Protein AF-A0A2V5W0T4-F1 (afdb_monomer)

Nearest PDB structures (foldseek):
  2oh1-assembly3_C  TM=8.703E-01  e=2.469E-02  Listeria monocytogenes serotype 4b str. F2365
  3f8k-assembly1_A  TM=8.107E-01  e=1.005E-01  Saccharolobus solfataricus P2
  4gbe-assembly1_E  TM=5.554E-01  e=5.340E-01  Escherichia coli K-12
  2g1p-assembly1_B  TM=5.579E-01  e=1.042E+00  Escherichia coli

Solvent-accessible surface area (backbone atoms only — not comparable to full-atom values): 3310 Å² total; per-residue (Å²): 108,71,70,57,57,53,50,55,51,50,53,51,25,46,78,69,76,40,68,50,77,48,80,42,50,74,86,43,79,60,52,63,55,42,45,77,72,58,33,40,80,77,46,80,68,80,59,36,32,35,28,38,32,65,68,132

Structure (mmCIF, N/CA/C/O backbone):
data_AF-A0A2V5W0T4-F1
#
_entry.id   AF-A0A2V5W0T4-F1
#
loop_
_atom_site.group_PDB
_atom_site.id
_atom_site.type_symbol
_atom_site.label_atom_id
_atom_site.label_alt_id
_atom_site.label_comp_id
_atom_site.label_asym_id
_atom_site.label_entity_id
_atom_site.label_seq_id
_atom_site.pdbx_PDB_ins_code
_atom_site.Cartn_x
_atom_site.Cartn_y
_atom_site.Cartn_z
_atom_site.occupancy
_atom_site.B_iso_or_equiv
_atom_site.auth_se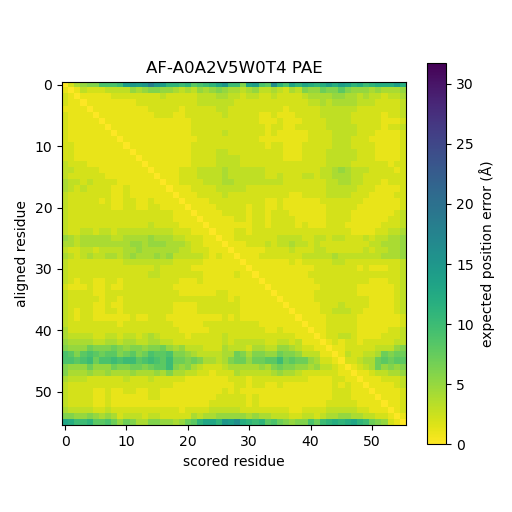q_id
_atom_site.auth_comp_id
_atom_site.auth_asym_id
_atom_site.auth_atom_id
_atom_site.pdbx_PDB_model_num
ATOM 1 N N . THR A 1 1 ? 12.592 1.038 10.217 1.00 81.50 1 THR A N 1
ATOM 2 C CA . THR A 1 1 ? 12.399 0.389 8.896 1.00 81.50 1 THR A CA 1
ATOM 3 C C . THR A 1 1 ? 11.102 0.857 8.270 1.00 81.50 1 THR A C 1
ATOM 5 O O . THR A 1 1 ? 10.172 1.129 9.022 1.00 81.50 1 THR A O 1
ATOM 8 N N . GLY A 1 2 ? 11.007 0.909 6.936 1.00 88.69 2 GLY A N 1
ATOM 9 C CA . GLY A 1 2 ? 9.798 1.357 6.222 1.00 88.69 2 GLY A CA 1
ATOM 10 C C . GLY A 1 2 ? 8.514 0.619 6.623 1.00 88.69 2 GLY A C 1
ATOM 11 O O . GLY A 1 2 ? 7.479 1.249 6.791 1.00 88.69 2 GLY A O 1
ATOM 12 N N . THR A 1 3 ? 8.589 -0.686 6.909 1.00 94.50 3 THR A N 1
ATOM 13 C CA . THR A 1 3 ? 7.438 -1.467 7.398 1.00 94.50 3 THR A CA 1
ATOM 14 C C . THR A 1 3 ? 6.853 -0.924 8.702 1.00 94.50 3 THR A C 1
ATOM 16 O O . THR A 1 3 ? 5.637 -0.895 8.842 1.00 94.50 3 THR A O 1
ATOM 19 N N . LYS A 1 4 ? 7.695 -0.490 9.654 1.00 96.69 4 LYS A N 1
ATOM 20 C CA . LYS A 1 4 ? 7.213 0.065 10.928 1.00 96.69 4 LYS A CA 1
ATOM 21 C C . LYS A 1 4 ? 6.451 1.367 10.683 1.00 96.69 4 LYS A C 1
ATOM 23 O O . LYS A 1 4 ? 5.335 1.495 11.154 1.00 96.69 4 LYS A O 1
ATOM 28 N N . LEU A 1 5 ? 7.021 2.268 9.880 1.00 96.19 5 LEU A N 1
ATOM 29 C CA . LEU A 1 5 ? 6.381 3.538 9.528 1.00 96.19 5 LEU A CA 1
ATOM 30 C C . LEU A 1 5 ? 5.003 3.322 8.884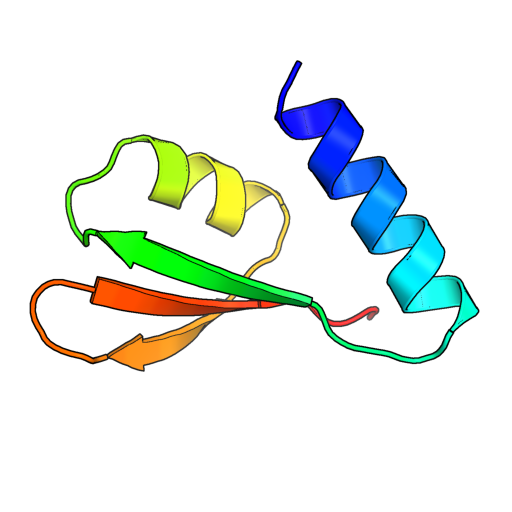 1.00 96.19 5 LEU A C 1
ATOM 32 O O . LEU A 1 5 ? 4.039 3.967 9.270 1.00 96.19 5 LEU A O 1
ATOM 36 N N . LEU A 1 6 ? 4.897 2.388 7.935 1.00 97.19 6 LEU A N 1
ATOM 37 C CA . LEU A 1 6 ? 3.623 2.092 7.274 1.00 97.19 6 LEU A CA 1
ATOM 38 C C . LEU A 1 6 ? 2.590 1.507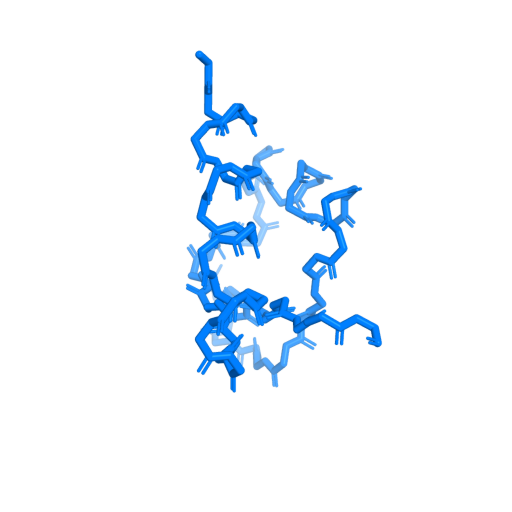 8.238 1.00 97.19 6 LEU A C 1
ATOM 40 O O . LEU A 1 6 ? 1.420 1.846 8.133 1.00 97.19 6 LEU A O 1
ATOM 44 N N . ARG A 1 7 ? 3.007 0.658 9.186 1.00 97.62 7 ARG A N 1
ATOM 45 C CA . ARG A 1 7 ? 2.101 0.138 10.219 1.00 97.62 7 ARG A CA 1
ATOM 46 C C . ARG A 1 7 ? 1.633 1.233 11.170 1.00 97.62 7 ARG A C 1
ATOM 48 O O . ARG A 1 7 ? 0.447 1.288 11.458 1.00 97.62 7 ARG A O 1
ATOM 55 N N . ASP A 1 8 ? 2.531 2.117 11.594 1.00 98.12 8 ASP A N 1
ATOM 56 C CA . ASP A 1 8 ? 2.176 3.249 12.453 1.00 98.12 8 ASP A CA 1
ATOM 57 C C . ASP A 1 8 ? 1.133 4.151 11.751 1.00 98.12 8 ASP A C 1
ATOM 59 O O . ASP A 1 8 ? 0.124 4.511 12.351 1.00 98.12 8 ASP A O 1
ATOM 63 N N . LEU A 1 9 ? 1.305 4.414 10.447 1.00 98.06 9 LEU A N 1
ATOM 64 C CA . LEU A 1 9 ? 0.318 5.143 9.636 1.00 98.06 9 LEU A CA 1
ATOM 65 C C . LEU A 1 9 ? -1.009 4.383 9.477 1.00 98.06 9 LEU A C 1
ATOM 67 O O . LEU A 1 9 ? -2.065 5.008 9.457 1.00 98.06 9 LEU A O 1
ATOM 71 N N . GLN A 1 10 ? -0.983 3.052 9.347 1.00 98.19 10 GLN A N 1
ATOM 72 C CA . GLN A 1 10 ? -2.202 2.234 9.279 1.00 98.19 10 GLN A CA 1
ATOM 73 C C . GLN A 1 10 ? -3.004 2.306 10.584 1.00 98.19 10 GLN A C 1
ATOM 75 O O . GLN A 1 10 ? -4.231 2.391 10.542 1.00 98.19 10 GLN A O 1
ATOM 80 N N . GLU A 1 11 ? -2.330 2.300 11.737 1.00 98.25 11 GLU A N 1
ATOM 81 C CA . GLU A 1 11 ? -2.983 2.488 13.036 1.00 98.25 11 GLU A CA 1
ATOM 82 C C . GLU A 1 11 ? -3.611 3.882 13.154 1.00 98.25 11 GLU A C 1
ATOM 84 O O . GLU A 1 11 ? -4.771 4.002 13.551 1.00 98.25 11 GLU A O 1
ATOM 89 N N . GLU A 1 12 ? -2.893 4.930 12.742 1.00 98.31 12 GL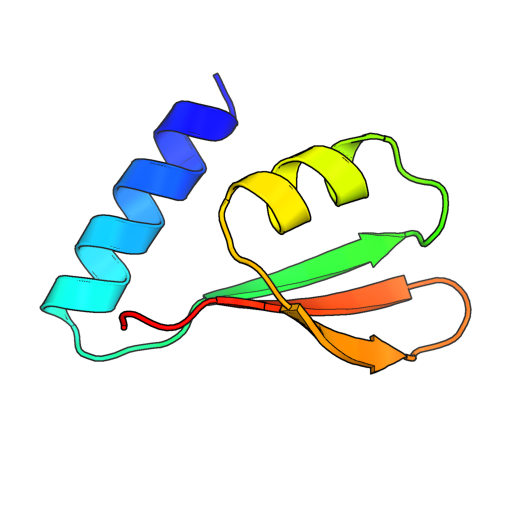U A N 1
ATOM 90 C CA . GLU A 1 12 ? -3.422 6.299 12.730 1.00 98.31 12 GLU A CA 1
ATOM 91 C C . GLU A 1 12 ? -4.641 6.431 11.805 1.00 98.31 12 GLU A C 1
ATOM 93 O O . GLU A 1 12 ? -5.689 6.938 12.210 1.00 98.31 12 GLU A O 1
ATOM 98 N N . ALA A 1 13 ? -4.539 5.917 10.577 1.00 98.19 13 ALA A N 1
ATOM 99 C CA . ALA A 1 13 ? -5.621 5.940 9.601 1.00 98.19 13 ALA A CA 1
ATOM 100 C C . ALA A 1 13 ? -6.849 5.156 10.088 1.00 98.19 13 ALA A C 1
ATOM 102 O O . ALA A 1 13 ? -7.974 5.629 9.924 1.00 98.19 13 ALA A O 1
ATOM 103 N N . ARG A 1 14 ? -6.650 4.017 10.769 1.00 98.00 14 ARG A N 1
ATOM 104 C CA . ARG A 1 14 ? -7.737 3.274 11.423 1.00 98.00 14 ARG A CA 1
ATOM 105 C C . ARG A 1 14 ? -8.419 4.114 12.500 1.00 98.00 14 ARG A C 1
ATOM 107 O O . ARG A 1 14 ? -9.642 4.208 12.490 1.00 98.00 14 ARG A O 1
ATOM 114 N N . GLY A 1 15 ? -7.650 4.738 13.394 1.00 97.94 15 GLY A N 1
ATOM 115 C CA . GLY A 1 15 ? -8.194 5.600 14.449 1.00 97.94 15 GLY A CA 1
ATOM 116 C C . GLY A 1 15 ? -8.958 6.810 13.901 1.00 97.94 15 GLY A C 1
ATOM 117 O O . GLY A 1 15 ? -9.941 7.243 14.496 1.00 97.94 15 GLY A O 1
ATOM 118 N N . ALA A 1 16 ? -8.540 7.322 12.742 1.00 97.75 16 ALA A N 1
ATOM 119 C CA . ALA A 1 16 ? -9.170 8.452 12.069 1.00 97.75 16 ALA A CA 1
ATOM 120 C C . ALA A 1 16 ? -10.302 8.068 11.094 1.00 97.75 16 ALA A C 1
ATOM 122 O O . ALA A 1 16 ? -10.924 8.968 10.527 1.00 97.75 16 ALA A O 1
ATOM 123 N N . GLY A 1 17 ? -10.555 6.775 10.853 1.00 97.31 17 GLY A N 1
ATOM 124 C CA . GLY A 1 17 ? -11.528 6.316 9.853 1.00 97.31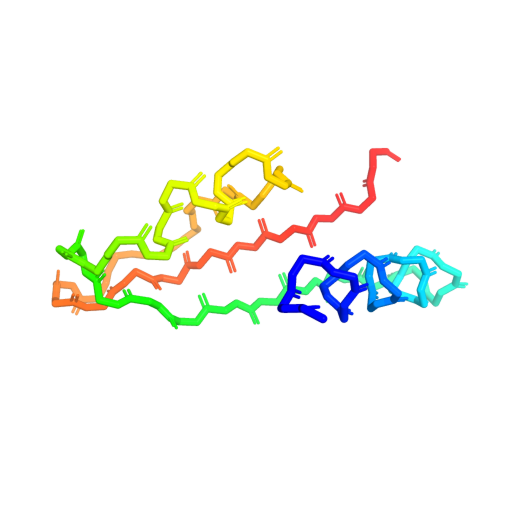 17 GLY A CA 1
ATOM 125 C C . GLY A 1 17 ? -11.167 6.704 8.412 1.00 97.31 17 GLY A C 1
ATOM 126 O O . GLY A 1 17 ? -12.052 7.005 7.614 1.00 97.31 17 GLY A O 1
ATOM 127 N N . LYS A 1 18 ? -9.871 6.751 8.082 1.00 98.06 18 LYS A N 1
ATOM 128 C CA . LYS A 1 18 ? -9.347 7.146 6.764 1.00 98.06 18 LYS A CA 1
ATOM 129 C C . LYS A 1 18 ? -8.664 5.978 6.056 1.00 98.06 18 LYS A C 1
ATOM 131 O O . LYS A 1 18 ? -8.201 5.034 6.694 1.00 98.06 18 LYS A O 1
ATOM 136 N N . SER A 1 19 ? -8.561 6.071 4.732 1.00 98.00 19 SER A N 1
ATOM 137 C CA . SER A 1 19 ? -7.703 5.199 3.930 1.00 98.00 19 SER A CA 1
ATOM 138 C C . SER A 1 19 ? -6.302 5.799 3.757 1.00 98.00 19 SER A C 1
ATOM 140 O O . SER A 1 19 ? -6.072 6.990 3.984 1.00 98.00 19 SER A O 1
ATOM 142 N N . LEU A 1 20 ? -5.351 4.954 3.365 1.00 98.19 20 LEU A N 1
ATOM 143 C CA . LEU A 1 20 ? -4.012 5.348 2.937 1.00 98.19 20 LEU A CA 1
ATOM 144 C C . LEU A 1 20 ? -3.844 5.034 1.460 1.00 98.19 20 LEU A C 1
ATOM 146 O O . LEU A 1 20 ? -4.110 3.911 1.042 1.00 98.19 20 LEU A O 1
ATOM 150 N N . THR A 1 21 ? -3.300 5.977 0.699 1.00 97.94 21 THR A N 1
ATOM 151 C CA . THR A 1 21 ? -2.976 5.780 -0.717 1.00 97.94 21 THR A CA 1
ATOM 152 C C . THR A 1 21 ? -1.483 5.917 -0.971 1.00 97.94 21 THR A C 1
ATOM 154 O O . THR A 1 21 ? -0.830 6.775 -0.376 1.00 97.94 21 THR A O 1
ATOM 157 N N . ILE A 1 22 ? -0.945 5.118 -1.889 1.00 97.25 22 ILE A N 1
ATOM 158 C CA . ILE A 1 22 ? 0.457 5.193 -2.306 1.00 97.25 22 ILE A CA 1
ATOM 159 C C . ILE A 1 22 ? 0.602 4.958 -3.809 1.00 97.25 22 ILE A C 1
ATOM 161 O O . ILE A 1 22 ? -0.005 4.044 -4.368 1.00 97.25 22 ILE A O 1
ATOM 165 N N . HIS A 1 23 ? 1.441 5.765 -4.459 1.00 97.38 23 HIS A N 1
ATOM 166 C CA . HIS A 1 23 ? 1.893 5.517 -5.826 1.00 97.38 23 HIS A CA 1
ATOM 167 C C . HIS A 1 23 ? 3.186 4.710 -5.810 1.00 97.38 23 HIS A C 1
ATOM 169 O O . HIS A 1 23 ? 4.126 5.042 -5.089 1.00 97.38 23 HIS A O 1
ATOM 175 N N . VAL A 1 24 ? 3.252 3.662 -6.623 1.00 96.50 24 VAL A N 1
ATOM 176 C CA . VAL A 1 24 ? 4.441 2.814 -6.755 1.00 96.50 24 VAL A CA 1
ATOM 177 C C . VAL A 1 24 ? 4.668 2.460 -8.217 1.00 96.50 24 VAL A C 1
ATOM 179 O O . VAL A 1 24 ? 3.719 2.161 -8.934 1.00 96.50 24 VAL A O 1
ATOM 182 N N . GLU A 1 25 ? 5.915 2.493 -8.684 1.00 96.94 25 GLU A N 1
ATOM 183 C CA . GLU A 1 25 ? 6.227 1.981 -10.023 1.00 96.94 25 GLU A CA 1
ATOM 184 C C . GLU A 1 25 ? 5.955 0.476 -10.104 1.00 96.94 25 GLU A C 1
ATOM 186 O O . GLU A 1 25 ? 6.301 -0.276 -9.190 1.00 96.94 25 GLU A O 1
ATOM 191 N N . ARG A 1 26 ? 5.390 0.022 -11.227 1.00 94.56 26 ARG A N 1
ATOM 192 C CA . ARG A 1 26 ? 4.975 -1.373 -11.454 1.00 94.56 26 ARG A CA 1
ATOM 193 C C . ARG A 1 26 ? 6.068 -2.403 -11.155 1.00 94.56 26 ARG A C 1
ATOM 195 O O . ARG A 1 26 ? 5.762 -3.488 -10.673 1.00 94.56 26 ARG A O 1
ATOM 202 N N . PHE A 1 27 ? 7.324 -2.073 -11.446 1.00 94.75 27 PHE A N 1
ATOM 203 C CA . PHE A 1 27 ? 8.464 -2.985 -11.298 1.00 94.75 27 PHE A CA 1
ATOM 204 C C . PHE A 1 27 ? 9.290 -2.728 -10.029 1.00 94.75 27 PHE A C 1
ATOM 206 O O . PHE A 1 27 ? 10.355 -3.316 -9.845 1.00 94.75 27 PHE A O 1
ATOM 213 N N . ASN A 1 28 ? 8.823 -1.851 -9.138 1.00 96.31 28 ASN A N 1
ATOM 214 C CA . ASN A 1 28 ? 9.522 -1.554 -7.898 1.00 96.31 28 ASN A CA 1
ATOM 215 C C . ASN A 1 28 ? 9.324 -2.686 -6.876 1.00 96.31 28 ASN A C 1
ATOM 217 O O . ASN A 1 28 ? 8.199 -3.074 -6.565 1.00 96.31 28 ASN A O 1
ATOM 221 N N . ARG A 1 29 ? 10.422 -3.156 -6.271 1.00 94.69 29 ARG A N 1
ATOM 222 C CA . ARG A 1 29 ? 10.431 -4.201 -5.228 1.00 94.69 29 ARG A CA 1
ATOM 223 C C . ARG A 1 29 ? 9.533 -3.884 -4.020 1.00 94.69 29 ARG A C 1
ATOM 225 O O . ARG A 1 29 ? 9.110 -4.795 -3.309 1.00 94.69 29 ARG A O 1
ATOM 232 N N . ALA A 1 30 ? 9.240 -2.610 -3.763 1.00 95.69 30 ALA A N 1
ATOM 233 C CA . ALA A 1 30 ? 8.344 -2.198 -2.689 1.00 95.69 30 ALA A CA 1
ATOM 234 C C . ALA A 1 30 ? 6.877 -2.604 -2.927 1.00 9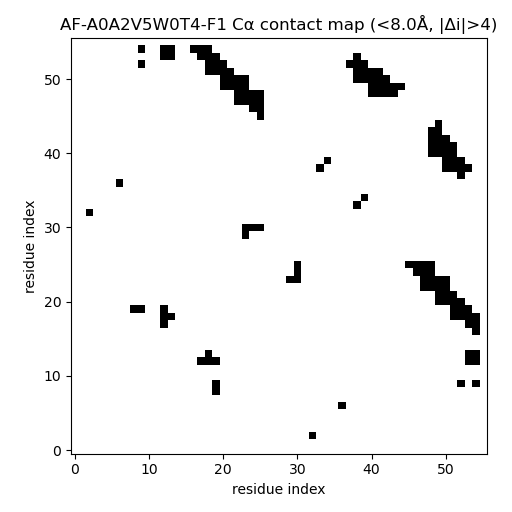5.69 30 ALA A C 1
ATOM 236 O O . ALA A 1 30 ? 6.137 -2.736 -1.953 1.00 95.69 30 ALA A O 1
ATOM 237 N N . LEU A 1 31 ? 6.464 -2.869 -4.174 1.00 96.38 31 LEU A N 1
ATOM 238 C CA . LEU A 1 31 ? 5.100 -3.294 -4.504 1.00 96.38 31 LEU A CA 1
ATOM 239 C C . LEU A 1 31 ? 4.673 -4.527 -3.695 1.00 96.38 31 LEU A C 1
ATOM 241 O O . LEU A 1 31 ? 3.616 -4.522 -3.066 1.00 96.38 31 LEU A O 1
ATOM 245 N N . GLU A 1 32 ? 5.533 -5.543 -3.617 1.00 95.88 32 GLU A N 1
ATOM 246 C CA . GLU A 1 32 ? 5.257 -6.752 -2.833 1.00 95.88 32 GLU A CA 1
ATOM 247 C C . GLU A 1 32 ? 5.137 -6.461 -1.330 1.00 95.88 32 GLU A C 1
ATOM 249 O O . GLU A 1 32 ? 4.362 -7.103 -0.621 1.00 95.88 32 GLU A O 1
ATOM 254 N N . LEU A 1 33 ? 5.909 -5.495 -0.814 1.00 96.00 33 LEU A N 1
ATOM 255 C CA . LEU A 1 33 ? 5.794 -5.073 0.581 1.00 96.00 33 LEU A CA 1
ATOM 256 C C . LEU A 1 33 ? 4.424 -4.444 0.839 1.00 96.00 33 LEU A C 1
ATOM 258 O O . LEU A 1 33 ? 3.783 -4.802 1.826 1.00 96.00 33 LEU A O 1
ATOM 262 N N . TYR A 1 34 ? 3.971 -3.546 -0.034 1.00 97.31 34 TYR A N 1
ATOM 263 C CA . TYR A 1 34 ? 2.669 -2.896 0.108 1.00 97.31 34 TYR A CA 1
ATOM 264 C C . TYR A 1 34 ? 1.526 -3.913 0.022 1.00 97.31 34 TYR A C 1
ATOM 266 O O . TYR A 1 34 ? 0.647 -3.911 0.883 1.00 97.31 34 TYR A O 1
ATOM 274 N N . GLN A 1 35 ? 1.588 -4.853 -0.924 1.00 96.25 35 GLN A N 1
ATOM 275 C CA . GLN A 1 35 ? 0.602 -5.933 -1.047 1.00 96.25 35 GLN A CA 1
ATOM 276 C C . GLN A 1 35 ? 0.528 -6.799 0.220 1.00 96.25 35 GLN A C 1
ATOM 278 O O . GLN A 1 35 ? -0.562 -7.055 0.728 1.00 96.25 35 GLN A O 1
ATOM 283 N N . ARG A 1 36 ? 1.673 -7.187 0.804 1.00 96.38 36 ARG A N 1
ATOM 284 C CA . ARG A 1 36 ? 1.706 -7.926 2.086 1.00 96.38 36 ARG A CA 1
ATOM 285 C C . ARG A 1 36 ? 1.161 -7.124 3.267 1.00 96.38 36 ARG A C 1
ATOM 287 O O . ARG A 1 36 ? 0.714 -7.714 4.246 1.00 96.38 36 ARG A O 1
ATOM 294 N N . LEU A 1 37 ? 1.224 -5.796 3.202 1.00 96.94 37 LEU A N 1
ATOM 295 C CA . LEU A 1 37 ? 0.627 -4.900 4.194 1.00 96.94 37 LEU A CA 1
ATOM 296 C C . LEU A 1 37 ? -0.864 -4.634 3.934 1.00 96.94 37 LEU A C 1
ATOM 298 O O . LEU A 1 37 ? -1.479 -3.880 4.683 1.00 96.94 37 LEU A O 1
ATOM 302 N N . GLY A 1 38 ? -1.454 -5.272 2.921 1.00 97.69 38 GLY A N 1
ATOM 303 C CA . GLY A 1 38 ? -2.882 -5.209 2.623 1.00 97.69 38 GLY A CA 1
ATOM 304 C C . GLY A 1 38 ? -3.286 -4.066 1.696 1.00 97.69 38 GLY A C 1
ATOM 305 O O . GLY A 1 38 ? -4.482 -3.851 1.517 1.00 97.69 38 GLY A O 1
ATOM 306 N N . PHE A 1 39 ? -2.330 -3.334 1.116 1.00 98.12 39 PHE A N 1
ATOM 307 C CA . PHE A 1 39 ? -2.643 -2.375 0.060 1.00 98.12 39 PHE A CA 1
ATOM 308 C C . PHE A 1 39 ? -3.121 -3.119 -1.193 1.00 98.12 39 PHE A C 1
ATOM 310 O O . PHE A 1 39 ? -2.526 -4.119 -1.603 1.00 98.12 39 PHE A O 1
ATOM 317 N N . LYS A 1 40 ? -4.177 -2.610 -1.820 1.00 97.69 40 LYS A N 1
ATOM 318 C CA . LYS A 1 40 ? -4.790 -3.148 -3.037 1.00 97.69 40 LYS A CA 1
ATOM 319 C C . LYS A 1 40 ? -4.702 -2.114 -4.146 1.00 97.69 40 LYS A C 1
ATOM 321 O O . LYS A 1 40 ? -4.866 -0.929 -3.889 1.00 97.69 40 LYS A O 1
ATOM 326 N N . GLN A 1 41 ? -4.448 -2.549 -5.375 1.00 97.50 41 GLN A N 1
ATOM 327 C CA . GLN A 1 41 ? -4.460 -1.640 -6.518 1.00 97.50 41 GLN A CA 1
ATOM 328 C C . GLN A 1 41 ? -5.877 -1.111 -6.753 1.00 97.50 41 GLN A C 1
ATOM 330 O O . GLN A 1 41 ? -6.814 -1.900 -6.851 1.00 97.50 41 GLN A O 1
ATOM 335 N N . VAL A 1 42 ? -6.007 0.210 -6.861 1.00 97.62 42 VAL A N 1
ATOM 336 C CA . VAL A 1 42 ? -7.276 0.898 -7.153 1.00 97.62 42 VAL A CA 1
ATOM 337 C C . VAL A 1 42 ? -7.237 1.664 -8.474 1.00 97.62 42 VAL A C 1
ATOM 339 O O . VAL A 1 42 ? -8.283 1.913 -9.061 1.00 97.62 42 VAL A O 1
ATOM 342 N N . GLU A 1 43 ? -6.045 1.988 -8.987 1.00 96.81 43 GLU A N 1
ATOM 343 C CA . GLU A 1 43 ? -5.885 2.631 -10.295 1.00 96.81 43 GLU A CA 1
ATOM 344 C C . GLU A 1 43 ? -4.576 2.189 -10.967 1.00 96.81 43 GLU A C 1
ATOM 346 O O . GLU A 1 43 ? -3.548 2.006 -10.307 1.00 96.81 43 GLU A O 1
ATOM 351 N N . ASP A 1 44 ? -4.612 2.029 -12.290 1.00 93.56 44 ASP A N 1
ATOM 352 C CA . ASP A 1 44 ? -3.445 1.767 -13.134 1.00 93.56 44 ASP A CA 1
ATOM 353 C C . ASP A 1 44 ? -3.121 3.013 -13.971 1.00 93.56 44 ASP A C 1
ATOM 355 O O . ASP A 1 44 ? -3.921 3.416 -14.815 1.00 93.56 44 ASP A O 1
ATOM 359 N N . LYS A 1 45 ? -1.954 3.627 -13.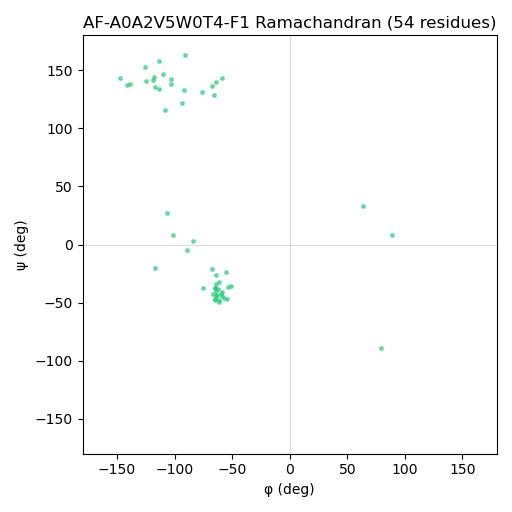747 1.00 90.69 45 LYS A N 1
ATOM 360 C CA . LYS A 1 45 ? -1.472 4.808 -14.489 1.00 90.69 45 LYS A CA 1
ATOM 361 C C . LYS A 1 45 ? -0.342 4.444 -15.458 1.00 90.69 45 LYS A C 1
ATOM 363 O O . LYS A 1 45 ? 0.535 5.262 -15.745 1.00 90.69 45 LYS A O 1
ATOM 368 N N . GLY A 1 46 ? -0.318 3.197 -15.929 1.00 89.00 46 GLY A N 1
ATOM 369 C CA . GLY A 1 46 ? 0.714 2.656 -16.807 1.00 89.00 46 GLY A CA 1
ATOM 370 C C . GLY A 1 46 ? 1.971 2.272 -16.029 1.00 89.00 46 GLY A C 1
ATOM 371 O O . GLY A 1 46 ? 2.109 1.125 -15.589 1.00 89.00 46 GLY A O 1
ATOM 372 N N . VAL A 1 47 ? 2.896 3.228 -15.875 1.00 90.50 47 VAL A N 1
ATOM 373 C CA . VAL A 1 47 ? 4.175 3.020 -15.166 1.00 90.50 47 VAL A CA 1
ATOM 374 C C . VAL A 1 47 ? 3.967 2.976 -13.652 1.00 90.50 47 VAL A C 1
ATOM 376 O O . VAL A 1 47 ? 4.589 2.161 -12.971 1.00 90.50 47 VAL A O 1
ATOM 379 N N . TYR A 1 48 ? 3.060 3.805 -13.133 1.00 94.75 48 TYR A N 1
ATOM 380 C CA . TYR A 1 48 ? 2.720 3.857 -11.713 1.00 94.75 48 TYR A CA 1
ATOM 381 C C . TYR A 1 48 ? 1.393 3.153 -11.436 1.00 94.75 48 TYR A C 1
ATOM 383 O O . TYR A 1 48 ? 0.430 3.283 -12.189 1.00 94.75 48 TYR A O 1
ATOM 391 N N . LEU A 1 49 ? 1.328 2.458 -10.309 1.00 96.94 49 LEU A N 1
ATOM 392 C CA . LEU A 1 49 ? 0.110 1.919 -9.724 1.00 96.94 49 LEU A CA 1
ATOM 393 C C . LEU A 1 49 ? -0.294 2.807 -8.551 1.00 96.94 49 LEU A C 1
ATOM 395 O O . LEU A 1 49 ? 0.566 3.200 -7.760 1.00 96.94 49 LEU A O 1
ATOM 399 N N . LEU A 1 50 ? -1.587 3.096 -8.419 1.00 98.06 50 LEU A N 1
ATOM 400 C CA . LE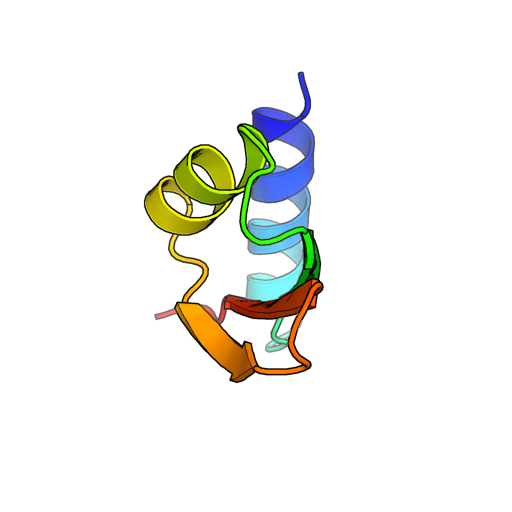U A 1 50 ? -2.148 3.618 -7.178 1.00 98.06 50 LEU A CA 1
ATOM 401 C C . LEU A 1 50 ? -2.664 2.442 -6.359 1.00 98.06 50 LEU A C 1
ATOM 403 O O . LEU A 1 50 ? -3.530 1.690 -6.818 1.00 98.06 50 LEU A O 1
ATOM 407 N N . LEU A 1 51 ? -2.139 2.298 -5.149 1.00 98.19 51 LEU A N 1
ATOM 408 C CA . LEU A 1 51 ? -2.633 1.334 -4.182 1.00 98.19 51 LEU A CA 1
ATOM 409 C C . LEU A 1 51 ? -3.327 2.054 -3.033 1.00 98.19 51 LEU A C 1
ATOM 411 O O . LEU A 1 51 ? -2.889 3.125 -2.616 1.00 98.19 51 LEU A O 1
ATOM 415 N N . GLU A 1 52 ? -4.352 1.423 -2.485 1.00 98.44 52 GLU A N 1
ATOM 416 C CA . GLU A 1 52 ? -5.073 1.880 -1.309 1.00 98.44 52 GLU A CA 1
ATOM 417 C C . GLU A 1 52 ? -5.091 0.794 -0.231 1.00 98.44 52 GLU A C 1
ATOM 419 O O . GLU A 1 52 ? -5.251 -0.393 -0.518 1.00 98.44 52 GLU A O 1
ATOM 424 N N . TRP A 1 53 ? -4.940 1.207 1.021 1.00 98.50 53 TRP A N 1
ATOM 425 C CA . TRP A 1 53 ? -5.256 0.406 2.192 1.00 98.50 53 TRP A CA 1
ATOM 426 C C . TRP A 1 53 ? -6.379 1.080 2.978 1.00 98.50 53 TRP A C 1
ATOM 428 O O . TRP A 1 53 ? -6.329 2.283 3.233 1.00 98.50 53 TRP A O 1
ATOM 438 N N . SER A 1 54 ? -7.352 0.293 3.420 1.00 97.56 54 SER A N 1
ATOM 439 C CA . SER A 1 54 ? -8.380 0.698 4.375 1.00 97.56 54 SER A CA 1
ATOM 440 C C . SER A 1 54 ? -8.393 -0.283 5.545 1.00 97.56 54 SER A C 1
ATOM 442 O O . SER A 1 54 ? -8.035 -1.456 5.384 1.00 97.56 54 SER A O 1
ATOM 444 N N . ALA A 1 55 ? -8.813 0.179 6.723 1.00 93.50 55 ALA A N 1
ATOM 445 C CA . ALA A 1 55 ? -9.084 -0.729 7.829 1.00 93.50 55 ALA A CA 1
ATOM 446 C C . ALA A 1 55 ? -10.166 -1.760 7.418 1.00 93.50 55 ALA A C 1
ATOM 448 O O . ALA A 1 55 ? -11.050 -1.404 6.632 1.00 93.50 55 ALA A O 1
ATOM 449 N N . PRO A 1 56 ? -10.063 -3.024 7.876 1.00 77.88 56 PRO A N 1
ATOM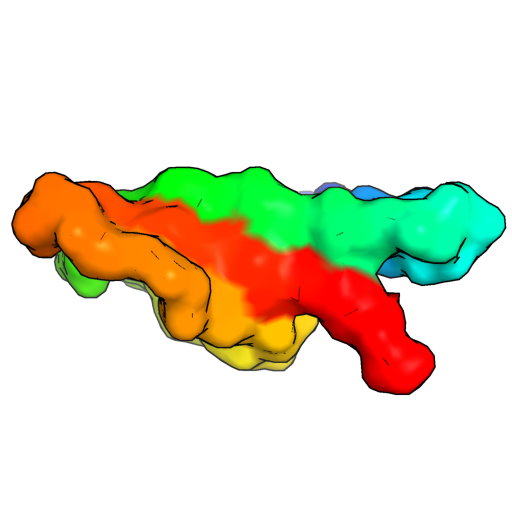 450 C CA . PRO A 1 56 ? -11.116 -4.017 7.684 1.00 77.88 56 PRO A CA 1
ATOM 451 C C . PRO A 1 56 ? -12.407 -3.649 8.417 1.00 77.88 56 PRO A C 1
ATOM 453 O O . PRO A 1 56 ? -12.322 -2.922 9.436 1.00 77.88 56 PRO A O 1
#

Secondary structure (DSSP, 8-state):
-HHHHHHHHHHHHHHHT--EEEEEETT-THHHHHHHTT-EEEEEETTEEEEEE---

Radius of gyration: 11.16 Å; Cα contacts (8 Å, |Δi|>4): 74; chains: 1; bounding box: 24×16×31 Å

pLDDT: mean 95.84, std 3.85, range [77.88, 98.5]

Mean predicted aligned error: 2.44 Å

Sequence (56 aa):
TGTKLLRDLQEEARGAGKSLTIHVERFNRALELYQRLGFKQVEDKGVYLLLEWSAP

Foldseek 3Di:
DVLVVVVVVQVVCQVVQHKDKDKDFPPDPCVVVCVVVVWDFDDDPPRITITMDGDD